Protein AF-A0A3S0IIH2-F1 (afdb_monomer_lite)

Sequence (90 aa):
MG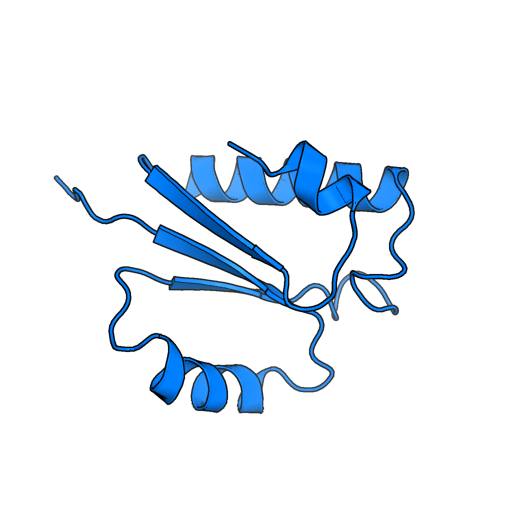EGRCTIIITFAKDIGKLCECYRETYFKLERVIILDTSEHWSKSVANLTNSECNLLVSDVRLLADIYWLESYDIKIEQRNPYLESELAT

Foldseek 3Di:
DDPFEEEEEEWADPDVVVVCVVCVVVPPVHTHYHYHHCNVPDVDTPQPDDLVRLVVVLVVVVVVCVVVVRPHYHYHYPHDHPSSVVSRPD

Secondary structure (DSSP, 8-state):
-----EEEEEE--S-HHHHHHHHHHHHTTSSSEEEEE-TTT-SS-GGG--HHHHHHHHHHHHHHHHHTT-SSEEEEESS--HHHHHHS--

pLDDT: mean 83.32, std 13.93, range [40.94, 97.25]

Organism: NCBI:txid271099

Radius of gyration: 13.08 Å; chains: 1; bounding box: 30×29×31 Å

Structure (mmCIF, N/CA/C/O backbone):
data_AF-A0A3S0IIH2-F1
#
_entry.id   AF-A0A3S0IIH2-F1
#
loop_
_atom_site.group_PDB
_atom_site.id
_atom_site.type_symbol
_atom_site.label_atom_id
_atom_site.label_alt_id
_atom_site.label_comp_id
_atom_site.label_asym_id
_atom_site.label_entity_id
_atom_site.label_seq_id
_atom_site.pdbx_PDB_ins_code
_atom_site.Cartn_x
_atom_site.Cartn_y
_atom_site.Cartn_z
_atom_site.occupancy
_atom_site.B_iso_or_equiv
_atom_site.auth_seq_id
_atom_site.auth_comp_id
_atom_site.auth_asym_id
_atom_site.auth_atom_id
_atom_site.pdbx_PDB_model_num
ATOM 1 N N . MET A 1 1 ? -20.015 1.238 18.560 1.00 40.94 1 MET A N 1
ATOM 2 C CA . MET A 1 1 ? -19.389 2.100 17.538 1.00 40.94 1 MET A CA 1
ATOM 3 C C . MET A 1 1 ? -17.897 1.847 17.635 1.00 40.94 1 MET A C 1
ATOM 5 O O . MET A 1 1 ? -17.409 1.719 18.750 1.00 40.94 1 MET A O 1
ATOM 9 N N . GLY A 1 2 ? -17.254 1.509 16.519 1.00 47.75 2 GLY A N 1
ATOM 10 C CA . GLY A 1 2 ? -15.950 0.849 16.524 1.00 47.75 2 GLY A CA 1
ATOM 11 C C . GLY A 1 2 ? -14.799 1.842 16.543 1.00 47.75 2 GLY A C 1
ATOM 12 O O . GLY A 1 2 ? -14.319 2.201 15.481 1.00 47.75 2 GLY A O 1
ATOM 13 N N . GLU A 1 3 ? -14.326 2.207 17.732 1.00 53.69 3 GLU A N 1
ATOM 14 C CA . GLU A 1 3 ? -13.094 2.987 17.943 1.00 53.69 3 GLU A CA 1
ATOM 15 C C . GLU A 1 3 ? -11.831 2.129 17.715 1.00 53.69 3 GLU A C 1
ATOM 17 O O . GLU A 1 3 ? -10.980 1.997 18.590 1.00 53.69 3 GLU A O 1
ATOM 22 N N . GLY A 1 4 ? -11.740 1.443 16.574 1.00 61.09 4 GLY A N 1
ATOM 23 C CA . GLY A 1 4 ? -10.612 0.566 16.260 1.00 61.09 4 GLY A CA 1
ATOM 24 C C . GLY A 1 4 ? -9.725 1.211 15.214 1.00 61.09 4 GLY A C 1
ATOM 25 O O . GLY A 1 4 ? -10.115 1.250 14.046 1.00 61.09 4 GLY A O 1
ATOM 26 N N . ARG A 1 5 ? -8.538 1.675 15.608 1.00 74.50 5 ARG A N 1
ATOM 27 C CA . ARG A 1 5 ? -7.500 2.083 14.660 1.00 74.50 5 ARG A CA 1
ATOM 28 C C . ARG A 1 5 ? -7.192 0.903 13.752 1.00 74.50 5 ARG A C 1
ATOM 30 O O . ARG A 1 5 ? -7.084 -0.241 14.197 1.00 74.50 5 ARG A O 1
ATOM 37 N N . CYS A 1 6 ? -7.097 1.171 12.460 1.00 87.12 6 CYS A N 1
ATOM 38 C CA . CYS A 1 6 ? -6.777 0.154 11.472 1.00 87.12 6 CYS A CA 1
ATOM 39 C C . CYS A 1 6 ? -5.338 0.326 10.985 1.00 87.12 6 CYS A C 1
ATOM 41 O O . CYS A 1 6 ? -4.880 1.444 10.813 1.00 87.12 6 CYS A O 1
ATOM 43 N N . THR A 1 7 ? -4.601 -0.751 10.734 1.00 87.94 7 THR A N 1
ATOM 44 C CA . THR A 1 7 ? -3.332 -0.653 9.998 1.00 87.94 7 THR A CA 1
ATOM 45 C C . THR A 1 7 ? -3.510 -1.228 8.602 1.00 87.94 7 THR A C 1
ATOM 47 O O . THR A 1 7 ? -3.833 -2.407 8.455 1.00 87.94 7 THR A O 1
ATOM 50 N N . ILE A 1 8 ? -3.267 -0.413 7.580 1.00 90.19 8 ILE A N 1
ATOM 51 C CA . ILE A 1 8 ? -3.202 -0.840 6.184 1.00 90.19 8 ILE A CA 1
ATOM 52 C C . ILE A 1 8 ? -1.738 -1.128 5.851 1.00 90.19 8 ILE A C 1
ATOM 54 O O . ILE A 1 8 ? -0.876 -0.263 5.998 1.00 90.19 8 ILE A O 1
ATOM 58 N N . ILE A 1 9 ? -1.444 -2.344 5.406 1.00 89.19 9 ILE A N 1
ATOM 59 C CA . ILE A 1 9 ? -0.104 -2.759 4.989 1.00 89.19 9 ILE A CA 1
ATOM 60 C C . ILE A 1 9 ? -0.098 -2.901 3.474 1.00 89.19 9 ILE A C 1
ATOM 62 O O . ILE A 1 9 ? -0.794 -3.757 2.935 1.00 89.19 9 ILE A O 1
ATOM 66 N N . ILE A 1 10 ? 0.703 -2.085 2.799 1.00 91.50 10 ILE A N 1
ATOM 67 C CA . ILE A 1 10 ? 0.929 -2.155 1.358 1.00 91.50 10 ILE A CA 1
ATOM 68 C C . ILE A 1 10 ? 2.159 -3.023 1.109 1.00 91.50 10 ILE A C 1
ATOM 70 O O . ILE A 1 10 ? 3.272 -2.704 1.549 1.00 91.50 10 ILE A O 1
ATOM 74 N N . THR A 1 11 ? 1.955 -4.115 0.384 1.00 88.44 11 THR A N 1
ATOM 75 C CA . THR A 1 11 ? 2.992 -5.095 0.072 1.00 88.44 11 THR A CA 1
ATOM 76 C C . THR A 1 11 ? 2.966 -5.473 -1.404 1.00 88.44 11 THR A C 1
ATOM 78 O O . THR A 1 11 ? 2.011 -5.213 -2.131 1.00 88.44 11 THR A O 1
ATOM 81 N N . PHE A 1 12 ? 4.062 -6.075 -1.840 1.00 88.38 12 PHE A N 1
ATOM 82 C CA . PHE A 1 12 ? 4.168 -6.757 -3.115 1.00 88.38 12 PHE A CA 1
ATOM 83 C C . PHE A 1 12 ? 4.720 -8.143 -2.812 1.00 88.38 12 PHE A C 1
ATOM 85 O O . PHE A 1 12 ? 5.932 -8.303 -2.613 1.00 88.38 12 PHE A O 1
ATOM 92 N N . ALA A 1 13 ? 3.838 -9.135 -2.743 1.00 79.50 13 ALA A N 1
ATOM 93 C CA . ALA A 1 13 ? 4.230 -10.516 -2.520 1.00 79.50 13 ALA A CA 1
ATOM 94 C C . ALA A 1 13 ? 4.096 -11.333 -3.796 1.00 79.50 13 ALA A C 1
ATOM 96 O O . ALA A 1 13 ? 3.105 -11.273 -4.503 1.00 79.50 13 ALA A O 1
ATOM 97 N N . LYS A 1 14 ? 5.086 -12.187 -4.058 1.00 65.50 14 LYS A N 1
ATOM 98 C CA . LYS A 1 14 ? 4.947 -13.226 -5.089 1.00 65.50 14 LYS A CA 1
ATOM 99 C C . LYS A 1 14 ? 4.055 -14.392 -4.635 1.00 65.50 14 LYS A C 1
ATOM 101 O O . LYS A 1 14 ? 3.747 -15.255 -5.446 1.00 65.50 14 LYS A O 1
ATOM 106 N N . ASP A 1 15 ? 3.723 -14.455 -3.342 1.00 62.88 15 ASP A N 1
ATOM 107 C CA . ASP A 1 15 ? 2.955 -15.534 -2.714 1.00 62.88 15 ASP A CA 1
ATOM 108 C C . ASP A 1 15 ? 2.205 -15.006 -1.474 1.00 62.88 15 ASP A C 1
ATOM 110 O O . ASP A 1 15 ? 2.783 -14.842 -0.395 1.00 62.88 15 ASP A O 1
ATOM 114 N N . ILE A 1 16 ? 0.909 -14.729 -1.644 1.00 61.84 16 ILE A N 1
ATOM 115 C CA . ILE A 1 16 ? 0.007 -14.218 -0.597 1.00 61.84 16 ILE A CA 1
ATOM 116 C C . ILE A 1 16 ? -0.161 -15.213 0.562 1.00 61.84 16 ILE A C 1
ATOM 118 O O . ILE A 1 16 ? -0.373 -14.799 1.704 1.00 61.84 16 ILE A O 1
ATOM 122 N N . GLY A 1 17 ? -0.016 -16.521 0.314 1.00 59.88 17 GLY A N 1
ATOM 123 C CA . GLY A 1 17 ? -0.219 -17.556 1.332 1.00 59.88 17 GLY A CA 1
ATOM 124 C C . GLY A 1 17 ? 0.737 -17.423 2.520 1.00 59.88 17 GLY A C 1
ATOM 125 O O . GLY A 1 17 ? 0.351 -17.679 3.659 1.00 59.88 17 GLY A O 1
ATOM 126 N N . LYS A 1 18 ? 1.956 -16.932 2.272 1.00 62.50 18 LYS A N 1
ATOM 127 C CA . LYS A 1 18 ? 2.982 -16.718 3.306 1.00 62.50 18 LYS A CA 1
ATOM 128 C C . LYS A 1 18 ? 2.828 -15.397 4.057 1.00 62.50 18 LYS A C 1
ATOM 130 O O . LYS A 1 18 ? 3.270 -15.299 5.199 1.00 62.50 18 LYS A O 1
ATOM 135 N N . LEU A 1 19 ? 2.175 -14.398 3.457 1.00 65.06 19 LEU A N 1
ATOM 136 C CA . LEU A 1 19 ? 1.950 -13.098 4.099 1.00 65.06 19 LEU A CA 1
ATOM 137 C C . LEU A 1 19 ? 1.087 -13.243 5.353 1.00 65.06 19 LEU A C 1
ATOM 139 O O . LEU A 1 19 ? 1.429 -12.700 6.400 1.00 65.06 19 LEU A O 1
ATOM 143 N N . CYS A 1 20 ? 0.003 -14.021 5.278 1.00 62.81 20 CYS A N 1
ATOM 144 C CA . CYS A 1 20 ? -0.879 -14.244 6.423 1.00 6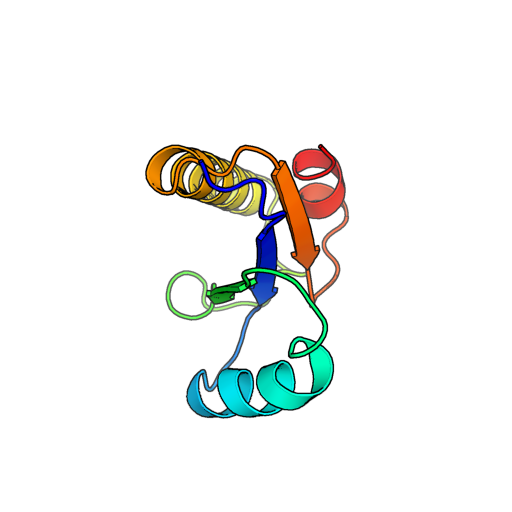2.81 20 CYS A CA 1
ATOM 145 C C . CYS A 1 20 ? -0.138 -14.841 7.624 1.00 62.81 20 CYS A C 1
ATOM 147 O O . CYS A 1 20 ? -0.413 -14.434 8.747 1.00 62.81 20 CYS A O 1
ATOM 149 N N . GLU A 1 21 ? 0.808 -15.759 7.408 1.00 64.00 21 GLU A N 1
ATOM 150 C CA . GLU A 1 21 ? 1.620 -16.357 8.477 1.00 64.00 21 GLU A CA 1
ATOM 151 C C . GLU A 1 21 ? 2.644 -15.362 9.047 1.00 64.00 21 GLU A C 1
ATOM 153 O O . GLU A 1 21 ? 2.720 -15.200 10.265 1.00 64.00 21 GLU A O 1
ATOM 158 N N . CYS A 1 22 ? 3.354 -14.614 8.192 1.00 65.31 22 CYS A N 1
ATOM 159 C CA . CYS A 1 22 ? 4.316 -13.588 8.619 1.00 65.31 22 CYS A CA 1
ATOM 160 C C . CYS A 1 22 ? 3.658 -12.439 9.402 1.00 65.31 22 CYS A C 1
ATOM 162 O O . CYS A 1 22 ? 4.206 -11.937 10.392 1.00 65.31 22 CYS A O 1
ATOM 164 N N . TYR A 1 23 ? 2.459 -12.028 8.987 1.00 67.50 23 TYR A N 1
ATOM 165 C CA . TYR A 1 23 ? 1.715 -10.977 9.669 1.00 67.50 23 TYR A CA 1
ATOM 166 C C . TYR A 1 23 ? 0.978 -11.473 10.904 1.00 67.50 23 TYR A C 1
ATOM 168 O O . TYR A 1 23 ? 0.745 -10.680 11.817 1.00 67.50 23 TYR A O 1
ATOM 176 N N . ARG A 1 24 ? 0.688 -12.776 10.990 1.00 65.44 24 ARG A N 1
ATOM 177 C CA . ARG A 1 24 ? 0.118 -13.388 12.192 1.00 65.44 24 ARG A CA 1
ATOM 178 C C . ARG A 1 24 ? 0.990 -13.109 13.413 1.00 65.44 24 ARG A C 1
ATOM 180 O O . ARG A 1 24 ? 0.498 -12.667 14.440 1.00 65.44 24 ARG A O 1
ATOM 187 N N . GLU A 1 25 ? 2.295 -13.314 13.310 1.00 65.38 25 GLU A N 1
ATOM 188 C CA . GLU A 1 25 ? 3.183 -13.150 14.467 1.00 65.38 25 GLU A CA 1
ATOM 189 C C . GLU A 1 25 ? 3.491 -11.678 14.774 1.00 65.38 25 GLU A C 1
ATOM 191 O O . GLU A 1 25 ? 3.590 -11.287 15.938 1.00 65.38 25 GLU A O 1
ATOM 196 N N . THR A 1 26 ? 3.579 -10.841 13.736 1.00 63.66 26 THR A N 1
ATOM 197 C CA . THR A 1 26 ? 3.995 -9.433 13.861 1.00 63.66 26 THR A CA 1
ATOM 198 C C . THR A 1 26 ? 2.836 -8.497 14.231 1.00 63.66 26 THR A C 1
ATOM 200 O O . THR A 1 26 ? 3.039 -7.513 14.944 1.00 63.66 26 THR A O 1
ATOM 203 N N . TYR A 1 27 ? 1.612 -8.802 13.785 1.00 63.41 27 TYR A N 1
ATOM 204 C CA . TYR A 1 27 ? 0.457 -7.904 13.881 1.00 63.41 27 TYR A CA 1
ATOM 205 C C . TYR A 1 27 ? -0.675 -8.414 14.784 1.00 63.41 27 TYR A C 1
ATOM 207 O O . TYR A 1 27 ? -1.630 -7.680 14.997 1.00 63.41 27 TYR A O 1
ATOM 215 N N . PHE A 1 28 ? -0.571 -9.592 15.418 1.00 56.53 28 PHE A N 1
ATOM 216 C CA . PHE A 1 28 ? -1.571 -10.033 16.417 1.00 56.53 28 PHE A CA 1
ATOM 217 C C . PHE A 1 28 ? -1.659 -9.132 17.662 1.00 56.53 28 PHE A C 1
ATOM 219 O O . PHE A 1 28 ? -2.601 -9.254 18.441 1.00 56.53 28 PHE A O 1
ATOM 226 N N . LYS A 1 29 ? -0.687 -8.233 17.865 1.00 59.19 29 LYS A N 1
ATOM 227 C CA . LYS A 1 29 ? -0.742 -7.187 18.900 1.00 59.19 29 LYS A CA 1
ATOM 228 C C . LYS A 1 29 ? -1.333 -5.863 18.403 1.00 59.19 29 LYS A C 1
ATOM 230 O O . LYS A 1 29 ? -1.496 -4.954 19.211 1.00 59.19 29 LYS A O 1
ATOM 235 N N . LEU A 1 30 ? -1.598 -5.737 17.105 1.00 60.91 30 LEU A N 1
ATOM 236 C CA . LEU A 1 30 ? -2.189 -4.551 16.499 1.00 60.91 30 LEU A CA 1
ATOM 237 C C . LEU A 1 30 ? -3.706 -4.730 16.384 1.00 60.91 30 LEU A C 1
ATOM 239 O O . LEU A 1 30 ? -4.219 -5.838 16.220 1.00 60.91 30 LEU A O 1
ATOM 243 N N . GLU A 1 31 ? -4.415 -3.611 16.515 1.00 70.06 31 GLU A N 1
ATOM 244 C CA . GLU A 1 31 ? -5.827 -3.481 16.157 1.00 70.06 31 GLU A CA 1
ATOM 245 C C . GLU A 1 31 ? -6.024 -3.833 14.655 1.00 70.06 31 GLU A C 1
ATOM 247 O O . GLU A 1 31 ? -5.066 -4.124 13.940 1.00 70.06 31 GLU A O 1
ATOM 252 N N . ARG A 1 32 ? -7.276 -3.890 14.181 1.00 81.25 32 ARG A N 1
ATOM 253 C CA . ARG A 1 32 ? -7.705 -4.364 12.842 1.00 81.25 32 ARG A CA 1
ATOM 254 C C . ARG A 1 32 ? -6.671 -4.118 11.721 1.00 81.25 32 ARG A C 1
ATOM 256 O O . ARG A 1 32 ? -6.314 -2.979 11.450 1.00 81.25 32 ARG A O 1
ATOM 263 N N . VAL A 1 33 ? -6.261 -5.164 10.999 1.00 84.12 33 VAL A N 1
ATOM 264 C CA . VAL A 1 33 ? -5.279 -5.052 9.901 1.00 84.12 33 VAL A CA 1
ATOM 265 C C . VAL A 1 33 ? -5.916 -5.341 8.549 1.00 84.12 33 VAL A C 1
ATOM 267 O O . VAL A 1 33 ? -6.683 -6.294 8.416 1.00 84.12 33 VAL A O 1
ATOM 270 N N . ILE A 1 34 ? -5.559 -4.540 7.546 1.00 87.44 34 ILE A N 1
ATOM 271 C CA . ILE A 1 34 ? -5.873 -4.763 6.134 1.00 87.44 34 ILE A CA 1
ATOM 272 C C . ILE A 1 34 ? -4.555 -4.934 5.383 1.00 87.44 34 ILE A C 1
ATOM 274 O O . ILE A 1 34 ? -3.668 -4.090 5.477 1.00 87.44 34 ILE A O 1
ATOM 278 N N . ILE A 1 35 ? -4.423 -6.027 4.637 1.00 87.00 35 ILE A N 1
ATOM 279 C CA . ILE A 1 35 ? -3.262 -6.281 3.780 1.00 87.00 35 ILE A CA 1
ATOM 280 C C . ILE A 1 35 ? -3.676 -5.963 2.346 1.00 87.00 35 ILE A C 1
ATOM 282 O O . ILE A 1 35 ? -4.608 -6.573 1.823 1.00 87.00 35 ILE A O 1
ATOM 286 N N . LEU A 1 36 ? -2.985 -5.009 1.730 1.00 90.06 36 LEU A N 1
ATOM 287 C CA . LEU A 1 36 ? -3.148 -4.625 0.336 1.00 90.06 36 LEU A CA 1
ATOM 288 C C . LEU A 1 36 ? -1.945 -5.140 -0.456 1.00 90.06 36 LEU A C 1
ATOM 290 O O . LEU A 1 36 ? -0.867 -4.544 -0.422 1.00 90.06 36 LEU A O 1
ATOM 294 N N . ASP A 1 37 ? -2.132 -6.258 -1.152 1.00 89.56 37 ASP A N 1
ATOM 295 C CA . ASP A 1 37 ? -1.122 -6.792 -2.063 1.00 89.56 37 ASP A CA 1
ATOM 296 C C . ASP A 1 37 ? -1.291 -6.202 -3.465 1.00 89.56 37 ASP A C 1
ATOM 298 O O . ASP A 1 37 ? -2.367 -6.257 -4.061 1.00 89.56 37 ASP A O 1
ATOM 302 N N . THR A 1 38 ? -0.212 -5.633 -3.993 1.00 91.38 38 THR A N 1
ATOM 303 C CA . THR A 1 38 ? -0.204 -4.944 -5.287 1.00 91.38 38 THR A CA 1
ATOM 304 C C . THR A 1 38 ? 0.270 -5.841 -6.436 1.00 91.38 38 THR A C 1
ATOM 306 O O . THR A 1 38 ? 0.354 -5.384 -7.579 1.00 91.38 38 THR A O 1
ATOM 309 N N . SER A 1 39 ? 0.619 -7.100 -6.148 1.00 88.94 39 SER A N 1
ATOM 310 C CA . SER A 1 39 ? 1.307 -8.005 -7.077 1.00 88.94 39 SER A CA 1
ATOM 311 C C . SER A 1 39 ? 0.484 -8.430 -8.297 1.00 88.94 39 SER A C 1
ATOM 313 O O . SER A 1 39 ? 1.041 -8.610 -9.379 1.00 88.94 39 SER A O 1
ATOM 315 N N . GLU A 1 40 ? -0.837 -8.524 -8.149 1.00 87.38 40 GLU A N 1
ATOM 316 C CA . GLU A 1 40 ? -1.758 -8.871 -9.240 1.00 87.38 40 GLU A CA 1
ATOM 317 C C . GLU A 1 40 ? -1.987 -7.701 -10.212 1.00 87.38 40 GLU A C 1
ATOM 319 O O . GLU A 1 40 ? -2.364 -7.913 -11.363 1.00 87.38 40 GLU A O 1
ATOM 324 N N . HIS A 1 41 ? -1.759 -6.457 -9.773 1.00 91.69 41 HIS A N 1
ATOM 325 C CA . HIS A 1 41 ? -2.002 -5.275 -10.604 1.00 91.69 41 HIS A CA 1
ATOM 326 C C . HIS A 1 41 ? -0.739 -4.768 -11.307 1.00 91.69 41 HIS A C 1
ATOM 328 O O . HIS A 1 41 ? -0.783 -4.413 -12.486 1.00 91.69 41 HIS A O 1
ATOM 334 N N . TRP A 1 42 ? 0.405 -4.769 -10.618 1.00 91.56 42 TRP A N 1
ATOM 335 C CA . TRP A 1 42 ? 1.685 -4.375 -11.204 1.00 91.56 42 TRP A CA 1
ATOM 336 C C . TRP A 1 42 ? 2.658 -5.542 -11.212 1.00 91.56 42 TRP A C 1
ATOM 338 O O . TRP A 1 42 ? 2.864 -6.200 -10.204 1.00 91.56 42 TRP A O 1
ATOM 348 N N . SER A 1 43 ? 3.386 -5.726 -12.313 1.00 90.19 43 SER A N 1
ATOM 349 C CA . SER A 1 43 ? 4.435 -6.749 -12.424 1.00 90.19 43 SER A CA 1
ATOM 350 C C . SER A 1 43 ? 5.757 -6.359 -11.736 1.00 90.19 43 SER A C 1
ATOM 352 O O . SER A 1 43 ? 6.819 -6.883 -12.084 1.00 90.19 43 SER A O 1
ATOM 354 N N . LYS A 1 44 ? 5.733 -5.380 -10.826 1.00 91.75 44 LYS A N 1
ATOM 355 C CA . LYS A 1 44 ? 6.914 -4.795 -10.178 1.00 91.75 44 LYS A CA 1
ATOM 356 C C . LYS A 1 44 ? 6.611 -4.373 -8.742 1.00 91.75 44 LYS A C 1
ATOM 358 O O . LYS A 1 44 ? 5.473 -4.084 -8.394 1.00 91.75 44 LYS A O 1
ATOM 363 N N . SER A 1 45 ? 7.670 -4.308 -7.940 1.00 92.00 45 SER A N 1
ATOM 364 C CA . SER A 1 45 ? 7.637 -3.879 -6.543 1.00 92.00 45 SER A CA 1
ATOM 365 C C . SER A 1 45 ? 7.098 -2.464 -6.349 1.00 92.00 45 SER A C 1
ATOM 367 O O . SER A 1 45 ? 7.315 -1.589 -7.191 1.00 92.00 45 SER A O 1
ATOM 369 N N . VAL A 1 46 ? 6.528 -2.210 -5.164 1.00 92.62 46 VAL A N 1
ATOM 370 C CA . VAL A 1 46 ? 6.057 -0.878 -4.737 1.00 92.62 46 VAL A CA 1
ATOM 371 C C . VAL A 1 46 ? 7.174 0.171 -4.826 1.00 92.62 46 VAL A C 1
ATOM 373 O O . VAL A 1 46 ? 6.948 1.293 -5.276 1.00 92.62 46 VAL A O 1
ATOM 376 N N . ALA A 1 47 ? 8.413 -0.212 -4.500 1.00 94.12 47 ALA A N 1
ATOM 377 C CA . ALA A 1 47 ? 9.585 0.663 -4.599 1.00 94.12 47 ALA A CA 1
ATOM 378 C C . ALA A 1 47 ? 9.872 1.175 -6.028 1.00 94.12 47 ALA A C 1
ATOM 380 O O . ALA A 1 47 ? 10.541 2.191 -6.188 1.00 94.12 47 ALA A O 1
ATOM 381 N N . ASN A 1 48 ? 9.378 0.479 -7.059 1.00 95.62 48 ASN A N 1
ATOM 382 C CA . ASN A 1 48 ? 9.633 0.770 -8.474 1.00 95.62 48 ASN A CA 1
ATOM 383 C C . ASN A 1 48 ? 8.398 1.322 -9.214 1.00 95.62 48 ASN A C 1
ATOM 385 O O . ASN A 1 48 ? 8.405 1.431 -10.449 1.00 95.62 48 ASN A O 1
ATOM 389 N N . LEU A 1 49 ? 7.322 1.637 -8.489 1.00 95.62 49 LEU A N 1
ATOM 390 C CA . LEU A 1 49 ? 6.172 2.333 -9.057 1.00 95.62 49 LEU A CA 1
ATOM 391 C C . LEU A 1 49 ? 6.568 3.755 -9.468 1.00 95.62 49 LEU A C 1
ATOM 393 O O . LEU A 1 49 ? 7.318 4.440 -8.771 1.00 95.62 49 LEU A O 1
ATOM 397 N N . THR A 1 50 ? 6.068 4.195 -10.618 1.00 96.81 50 THR A N 1
ATOM 398 C CA . THR A 1 50 ? 6.177 5.585 -11.061 1.00 96.81 50 THR A CA 1
ATOM 399 C C . THR A 1 50 ? 5.219 6.462 -10.260 1.00 96.81 50 THR A C 1
ATOM 401 O O . THR A 1 50 ? 4.243 5.977 -9.695 1.00 96.81 50 THR A O 1
ATOM 404 N N . ASN A 1 51 ? 5.424 7.780 -10.277 1.00 97.06 51 ASN A N 1
ATOM 405 C CA . ASN A 1 51 ? 4.527 8.705 -9.579 1.00 97.06 51 ASN A CA 1
ATOM 406 C C . ASN A 1 51 ? 3.068 8.584 -10.055 1.00 97.06 51 ASN A C 1
ATOM 408 O O . ASN A 1 51 ? 2.149 8.683 -9.249 1.00 97.06 51 ASN A O 1
ATOM 412 N N . SER A 1 52 ? 2.838 8.328 -11.349 1.00 97.25 52 SER A N 1
ATOM 413 C CA . SER A 1 52 ? 1.483 8.121 -11.871 1.00 97.25 52 SER A CA 1
ATOM 414 C C . SER A 1 52 ? 0.837 6.850 -11.320 1.00 97.25 52 SER A C 1
ATOM 416 O O . SER A 1 52 ? -0.343 6.870 -10.991 1.00 97.25 52 SER A O 1
ATOM 418 N N . GLU A 1 53 ? 1.596 5.759 -11.190 1.00 97.06 53 GLU A N 1
ATOM 419 C CA . GLU A 1 53 ? 1.107 4.510 -10.592 1.00 97.06 53 GLU A CA 1
ATOM 420 C C . GLU A 1 53 ? 0.885 4.664 -9.083 1.00 97.06 53 GLU A C 1
ATOM 422 O O . GLU A 1 53 ? -0.129 4.205 -8.566 1.00 97.06 53 GLU A O 1
ATOM 427 N N . CYS A 1 54 ? 1.774 5.378 -8.384 1.00 96.62 54 CYS A N 1
ATOM 428 C CA . CYS A 1 54 ? 1.585 5.725 -6.977 1.00 96.62 54 CYS A CA 1
ATOM 429 C C . CYS A 1 54 ? 0.294 6.520 -6.763 1.00 96.62 54 CYS A C 1
ATOM 431 O O . CYS A 1 54 ? -0.437 6.228 -5.828 1.00 96.62 54 CYS A O 1
ATOM 433 N N . ASN A 1 55 ? -0.026 7.477 -7.637 1.00 97.00 55 ASN A N 1
ATOM 434 C CA . ASN A 1 55 ? -1.261 8.259 -7.521 1.00 97.00 55 ASN A CA 1
ATOM 435 C C . ASN A 1 55 ? -2.525 7.406 -7.678 1.00 97.00 55 ASN A C 1
ATOM 437 O O . ASN A 1 55 ? -3.513 7.656 -6.989 1.00 97.00 55 ASN A O 1
ATOM 441 N N . LEU A 1 56 ? -2.489 6.385 -8.541 1.00 96.62 56 LEU A N 1
ATOM 442 C CA . LEU A 1 56 ? -3.577 5.409 -8.638 1.00 96.62 56 LEU A CA 1
ATOM 443 C C . LEU A 1 56 ? -3.713 4.627 -7.327 1.00 96.62 56 LEU A C 1
ATOM 445 O O . LEU A 1 56 ? -4.792 4.603 -6.743 1.00 96.62 56 LEU A O 1
ATOM 449 N N . LEU A 1 57 ? -2.602 4.105 -6.801 1.00 95.88 57 LEU A N 1
ATOM 450 C CA . LEU A 1 57 ? -2.591 3.376 -5.532 1.00 95.88 57 LEU A CA 1
ATOM 451 C C . LEU A 1 57 ? -3.078 4.234 -4.352 1.00 95.88 57 LEU A C 1
ATOM 453 O O . LEU A 1 57 ? -3.827 3.753 -3.509 1.00 95.88 57 LEU A O 1
ATOM 457 N N . VAL A 1 58 ? -2.700 5.514 -4.295 1.00 96.25 58 VAL A N 1
ATOM 458 C CA . VAL A 1 58 ? -3.179 6.464 -3.275 1.00 96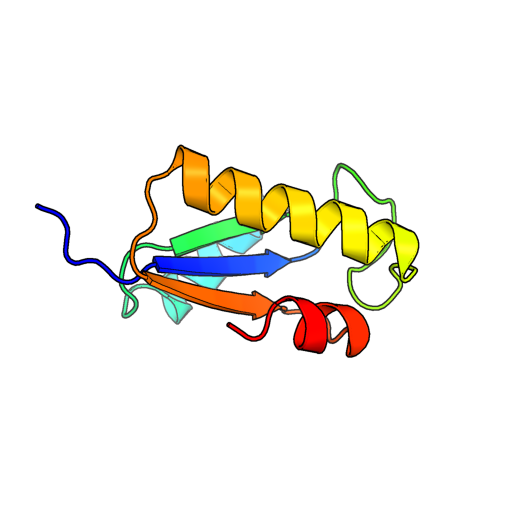.25 58 VAL A CA 1
ATOM 459 C C . VAL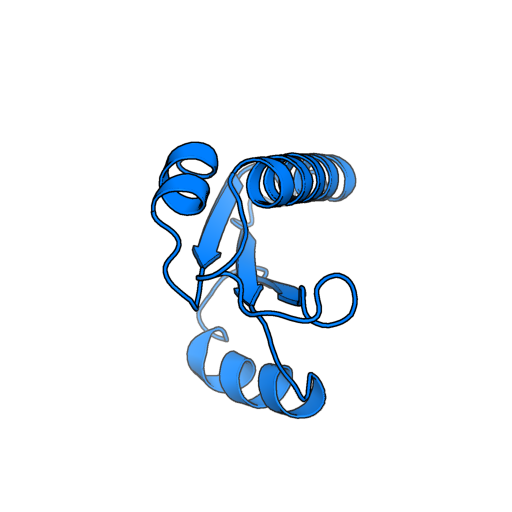 A 1 58 ? -4.694 6.635 -3.358 1.00 96.25 58 VAL A C 1
ATOM 461 O O . VAL A 1 58 ? -5.371 6.626 -2.329 1.00 96.25 58 VAL A O 1
ATOM 464 N N . SER A 1 59 ? -5.231 6.781 -4.572 1.00 96.00 59 SER A N 1
ATOM 465 C CA . SER A 1 59 ? -6.675 6.878 -4.792 1.00 96.00 59 SER A CA 1
ATOM 466 C C . SER A 1 59 ? -7.395 5.617 -4.316 1.00 96.00 59 SER A C 1
ATOM 468 O O . SER A 1 59 ? -8.406 5.719 -3.622 1.00 96.00 59 SER A O 1
ATOM 470 N N . ASP A 1 60 ? -6.854 4.443 -4.633 1.00 95.12 60 ASP A N 1
ATOM 471 C CA . ASP A 1 60 ? -7.433 3.158 -4.239 1.00 95.12 60 ASP A CA 1
ATOM 472 C C . ASP A 1 60 ? -7.406 2.958 -2.719 1.00 95.12 60 ASP A C 1
ATOM 474 O O . ASP A 1 60 ? -8.391 2.509 -2.136 1.00 95.12 60 ASP A O 1
ATOM 478 N N . VAL A 1 61 ? -6.314 3.346 -2.049 1.00 94.81 61 VAL A N 1
ATOM 479 C CA . VAL A 1 61 ? -6.190 3.278 -0.581 1.00 94.81 61 VAL A CA 1
ATOM 480 C C . VAL A 1 61 ? -7.215 4.185 0.103 1.00 94.81 61 VAL A C 1
ATOM 482 O O . VAL A 1 61 ? -7.853 3.763 1.067 1.00 94.81 61 VAL A O 1
ATOM 485 N N . ARG A 1 62 ? -7.414 5.411 -0.400 1.00 93.50 62 ARG A N 1
ATOM 486 C CA . ARG A 1 62 ? -8.418 6.348 0.137 1.00 93.50 62 ARG A CA 1
ATOM 487 C C . ARG A 1 62 ? -9.838 5.826 -0.072 1.00 93.50 62 ARG A C 1
ATOM 489 O O . ARG A 1 62 ? -10.614 5.789 0.876 1.00 93.50 62 ARG A O 1
ATOM 496 N N . LEU A 1 63 ? -10.141 5.328 -1.271 1.00 94.50 63 LEU A N 1
ATOM 497 C CA . LEU A 1 63 ? -11.431 4.703 -1.565 1.00 94.50 63 LEU A CA 1
ATOM 498 C C . LEU A 1 63 ? -11.690 3.490 -0.662 1.00 94.50 63 LEU A C 1
ATOM 500 O O . LEU A 1 63 ? -12.803 3.298 -0.180 1.00 94.50 63 LEU A O 1
ATOM 504 N N . LEU A 1 64 ? -10.668 2.671 -0.413 1.00 93.06 64 LEU A N 1
ATOM 505 C CA . LEU A 1 64 ? -10.764 1.535 0.494 1.00 93.06 64 LEU A CA 1
ATOM 506 C C . LEU A 1 64 ? -11.079 1.996 1.922 1.00 93.06 64 LEU A C 1
ATOM 508 O O . LEU A 1 64 ? -11.975 1.437 2.553 1.00 93.06 64 LEU A O 1
ATOM 512 N N . ALA A 1 65 ? -10.393 3.025 2.422 1.00 90.81 65 ALA A N 1
ATOM 513 C CA . ALA A 1 65 ? -10.683 3.591 3.736 1.00 90.81 65 ALA A CA 1
ATOM 514 C C . ALA A 1 65 ? -12.130 4.104 3.841 1.00 90.81 65 ALA A C 1
ATOM 516 O O . ALA A 1 65 ? -12.801 3.817 4.836 1.00 90.81 65 ALA A O 1
ATOM 517 N N . ASP A 1 66 ? -12.634 4.761 2.793 1.00 91.25 66 ASP A N 1
ATOM 518 C CA . ASP A 1 66 ? -14.018 5.239 2.715 1.00 91.25 66 ASP A CA 1
ATOM 519 C C . ASP A 1 66 ? -15.031 4.082 2.722 1.00 91.25 66 ASP A C 1
ATOM 521 O O . ASP A 1 66 ? -16.002 4.110 3.480 1.00 91.25 66 ASP A O 1
ATOM 525 N N . ILE A 1 67 ? -14.799 3.034 1.920 1.00 92.31 67 ILE A N 1
ATOM 526 C CA . ILE A 1 67 ? -15.678 1.851 1.825 1.00 92.31 67 ILE A CA 1
ATOM 527 C C . ILE A 1 67 ? -15.782 1.124 3.168 1.00 92.31 67 ILE A C 1
ATOM 529 O O . ILE A 1 67 ? -16.860 0.662 3.544 1.00 92.31 67 ILE A O 1
ATOM 533 N N . TYR A 1 68 ? -14.667 1.002 3.888 1.00 88.44 68 TYR A N 1
ATOM 534 C CA . TYR A 1 68 ? -14.629 0.328 5.187 1.00 88.44 68 TYR A CA 1
ATOM 535 C C . TYR A 1 68 ? -14.957 1.252 6.367 1.00 88.44 68 TYR A C 1
ATOM 537 O O . TYR A 1 68 ? -14.898 0.791 7.511 1.00 88.44 68 TYR A O 1
ATOM 545 N N . TRP A 1 69 ? -15.313 2.517 6.109 1.00 89.12 69 TRP A N 1
ATOM 546 C CA . TRP A 1 69 ? -15.550 3.546 7.126 1.00 89.12 69 TRP A CA 1
ATOM 547 C C . TRP A 1 69 ? -14.436 3.588 8.182 1.00 89.12 69 TRP A C 1
ATOM 549 O O . TRP A 1 69 ? -14.688 3.540 9.389 1.00 89.12 69 TRP A O 1
ATOM 559 N N . LEU A 1 70 ? -13.179 3.618 7.730 1.00 88.19 70 LEU A N 1
ATOM 560 C CA . LEU A 1 70 ? -12.022 3.667 8.620 1.00 88.19 70 LEU A CA 1
ATOM 561 C C . LEU A 1 70 ? -11.849 5.089 9.169 1.00 88.19 70 LEU A C 1
ATOM 563 O O . LEU A 1 70 ? -11.267 5.947 8.516 1.00 88.19 70 LEU A O 1
ATOM 567 N N . GLU A 1 71 ? -12.339 5.328 10.386 1.00 82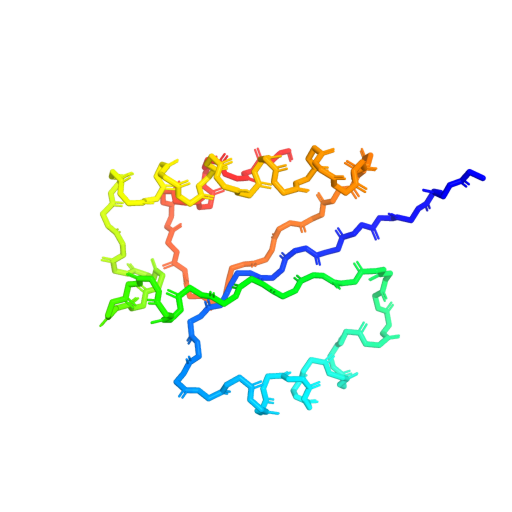.50 71 GLU A N 1
ATOM 568 C CA . GLU A 1 71 ? -12.243 6.636 11.057 1.00 82.50 71 GLU A CA 1
ATOM 569 C C . GLU A 1 71 ? -10.796 7.033 11.402 1.00 82.50 71 GLU A C 1
ATOM 571 O O . GLU A 1 71 ? -10.457 8.213 11.426 1.00 82.50 71 GLU A O 1
ATOM 576 N N . SER A 1 72 ? -9.933 6.050 11.671 1.00 86.19 72 SER A N 1
ATOM 577 C CA . SER A 1 72 ? -8.507 6.250 11.924 1.00 86.19 72 SER A CA 1
ATOM 578 C C . SER A 1 72 ? -7.725 5.047 11.417 1.00 86.19 72 SER A C 1
ATOM 580 O O . SER A 1 72 ? -8.053 3.899 11.743 1.00 86.19 72 SER A O 1
ATOM 582 N N . TYR A 1 73 ? -6.693 5.302 10.614 1.00 88.38 73 TYR A N 1
ATOM 583 C CA . TYR A 1 73 ? -5.821 4.254 10.117 1.00 88.38 73 TYR A CA 1
ATOM 584 C C . TYR A 1 73 ? -4.369 4.712 9.965 1.00 88.38 73 TYR A C 1
ATOM 586 O O . TYR A 1 73 ? -4.095 5.855 9.619 1.00 88.38 73 TYR A O 1
ATOM 594 N N . ASP A 1 74 ? -3.451 3.778 10.196 1.00 89.94 74 ASP A N 1
ATOM 595 C CA . ASP A 1 74 ? -2.028 3.907 9.903 1.00 89.94 74 ASP A CA 1
ATOM 596 C C . ASP A 1 74 ? -1.710 3.170 8.602 1.00 89.94 74 ASP A C 1
ATOM 598 O O . ASP A 1 74 ? -2.241 2.085 8.348 1.00 89.94 74 ASP A O 1
ATOM 602 N N . ILE A 1 75 ? -0.789 3.706 7.805 1.00 90.56 75 ILE A N 1
ATOM 603 C CA . ILE A 1 75 ? -0.307 3.051 6.586 1.00 90.56 75 ILE A CA 1
ATOM 604 C C . ILE A 1 75 ? 1.138 2.598 6.785 1.00 90.56 75 ILE A C 1
ATOM 606 O O . ILE A 1 75 ? 2.004 3.370 7.191 1.00 90.56 75 ILE A O 1
ATOM 610 N N . LYS A 1 76 ? 1.414 1.334 6.457 1.00 89.38 76 LYS A N 1
ATOM 611 C CA . LYS A 1 76 ? 2.764 0.765 6.405 1.00 89.38 76 LYS A CA 1
ATOM 612 C C . LYS A 1 76 ? 3.078 0.287 5.000 1.00 89.38 76 LYS A C 1
ATOM 614 O O . LYS A 1 76 ? 2.291 -0.436 4.402 1.00 89.38 76 LYS A O 1
ATOM 619 N N . ILE A 1 77 ? 4.253 0.647 4.498 1.00 90.38 77 ILE A N 1
ATOM 620 C CA . ILE A 1 77 ? 4.728 0.255 3.169 1.00 90.38 77 ILE A CA 1
ATOM 621 C C . ILE A 1 77 ? 5.971 -0.611 3.365 1.00 90.38 77 ILE A C 1
ATOM 623 O O . ILE A 1 77 ? 6.957 -0.155 3.939 1.00 90.38 77 ILE A O 1
ATOM 627 N N . GLU A 1 78 ? 5.945 -1.865 2.914 1.00 86.25 78 GLU A N 1
ATOM 628 C CA . GLU A 1 78 ? 7.084 -2.775 3.126 1.00 86.25 78 GLU A CA 1
ATOM 629 C C . GLU A 1 78 ? 8.293 -2.459 2.246 1.00 86.25 78 GLU A C 1
ATOM 631 O O . GLU A 1 78 ? 9.435 -2.741 2.605 1.00 86.25 78 GLU A O 1
ATOM 636 N N . GLN A 1 79 ? 8.045 -1.891 1.070 1.00 86.88 79 GLN A N 1
ATOM 637 C CA . GLN A 1 79 ? 9.071 -1.601 0.081 1.00 86.88 79 GLN A CA 1
ATOM 638 C C . GLN A 1 79 ? 9.078 -0.100 -0.171 1.00 86.88 79 GLN A C 1
ATOM 640 O O . GLN A 1 79 ? 8.210 0.424 -0.867 1.00 86.88 79 GLN A O 1
ATOM 645 N N . ARG A 1 80 ? 10.062 0.573 0.435 1.00 89.19 80 ARG A N 1
ATOM 646 C CA . ARG A 1 80 ? 10.174 2.033 0.485 1.00 89.19 80 ARG A CA 1
ATOM 647 C C . ARG A 1 80 ? 9.970 2.675 -0.887 1.00 89.19 80 ARG A C 1
ATOM 649 O O . ARG A 1 80 ? 10.746 2.435 -1.811 1.00 89.19 80 ARG A O 1
ATOM 656 N N . ASN A 1 81 ? 8.980 3.556 -0.965 1.00 94.44 81 ASN A N 1
ATOM 657 C CA . ASN A 1 81 ? 8.758 4.460 -2.085 1.00 94.44 81 ASN A CA 1
ATOM 658 C C . ASN A 1 81 ? 8.517 5.868 -1.511 1.00 94.44 81 ASN A C 1
ATOM 660 O O . ASN A 1 81 ? 7.434 6.118 -0.985 1.00 94.44 81 ASN A O 1
ATOM 664 N N . PRO A 1 82 ? 9.501 6.786 -1.582 1.00 93.88 82 PRO A N 1
ATOM 665 C CA . PRO A 1 82 ? 9.413 8.083 -0.908 1.00 93.88 82 PRO A CA 1
ATOM 666 C C . PRO A 1 82 ? 8.241 8.953 -1.368 1.00 93.88 82 PRO A C 1
ATOM 668 O O . PRO A 1 82 ? 7.688 9.699 -0.569 1.00 93.88 82 PRO A O 1
ATOM 671 N N . TYR A 1 83 ? 7.869 8.860 -2.649 1.00 95.44 83 TYR A N 1
ATOM 672 C CA . TYR A 1 83 ? 6.735 9.610 -3.184 1.00 95.44 83 TYR A CA 1
ATOM 673 C C . TYR A 1 83 ? 5.415 9.072 -2.624 1.00 95.44 83 TYR A C 1
ATOM 675 O O . TYR A 1 83 ? 4.571 9.832 -2.163 1.00 95.44 83 TYR A O 1
ATOM 683 N N . LEU A 1 84 ? 5.261 7.747 -2.591 1.00 94.62 84 LEU A N 1
ATOM 684 C CA . LEU A 1 84 ? 4.080 7.118 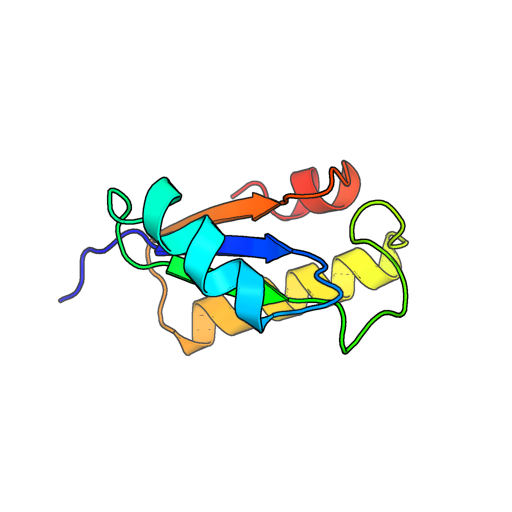-2.004 1.00 94.62 84 LEU A CA 1
ATOM 685 C C . LEU A 1 84 ? 3.969 7.404 -0.497 1.00 94.62 84 LEU A C 1
ATOM 687 O O . LEU A 1 84 ? 2.883 7.706 -0.014 1.00 94.62 84 LEU A O 1
ATOM 691 N N . GLU A 1 85 ? 5.089 7.355 0.231 1.00 94.19 85 GLU A N 1
ATOM 692 C CA . GLU A 1 85 ? 5.157 7.703 1.658 1.00 94.19 85 GLU A CA 1
ATOM 693 C C . GLU A 1 85 ? 4.694 9.140 1.917 1.00 94.19 85 GLU A C 1
ATOM 695 O O . GLU A 1 85 ? 3.940 9.370 2.858 1.00 94.19 85 GLU A O 1
ATOM 700 N N . SER A 1 86 ? 5.100 10.104 1.080 1.00 94.50 86 SER A N 1
ATOM 701 C CA . SER A 1 86 ? 4.672 11.496 1.249 1.00 94.50 86 SER A CA 1
ATOM 702 C C . SER A 1 86 ? 3.188 11.714 0.960 1.00 94.50 86 SER A C 1
ATOM 704 O O . SER A 1 86 ? 2.559 12.518 1.638 1.00 94.50 86 SER A O 1
ATOM 706 N N . GLU A 1 87 ? 2.617 11.003 -0.014 1.00 94.94 87 GLU A N 1
ATOM 707 C CA . GLU A 1 87 ? 1.201 11.159 -0.394 1.00 94.94 87 GLU A CA 1
ATOM 708 C C . GLU A 1 87 ? 0.231 10.449 0.567 1.00 94.94 87 GLU A C 1
ATOM 710 O O . GLU A 1 87 ? -0.956 10.791 0.634 1.00 94.94 87 GLU A O 1
ATOM 715 N N . LEU A 1 88 ? 0.731 9.448 1.299 1.00 91.06 88 LEU A N 1
ATOM 716 C CA . LEU A 1 88 ? -0.015 8.659 2.283 1.00 91.06 88 LEU A CA 1
ATOM 717 C C . LEU A 1 88 ? 0.254 9.076 3.734 1.00 91.06 88 LEU A C 1
ATOM 719 O O . LEU A 1 88 ? -0.323 8.484 4.644 1.00 91.06 88 LEU A O 1
ATOM 723 N N . ALA A 1 89 ? 1.100 10.083 3.961 1.00 82.50 89 ALA A N 1
ATOM 724 C CA . ALA A 1 89 ? 1.275 10.694 5.271 1.00 82.50 89 ALA A CA 1
ATOM 725 C C . ALA A 1 89 ? 0.016 11.505 5.631 1.00 82.50 89 ALA A C 1
ATOM 727 O O . ALA A 1 89 ? -0.128 12.660 5.229 1.00 82.50 89 ALA A O 1
ATOM 728 N N . THR A 1 90 ? -0.914 10.863 6.336 1.00 61.84 90 THR A N 1
ATOM 729 C CA . THR A 1 90 ? -2.088 11.482 6.978 1.00 61.84 90 THR A CA 1
ATOM 730 C C . THR A 1 90 ? -1.756 12.103 8.324 1.00 61.84 90 THR A C 1
ATOM 732 O O . THR A 1 90 ? -0.950 11.499 9.068 1.00 61.84 90 THR A O 1
#